Protein AF-A0A8H6DSI8-F1 (afdb_monomer)

Secondary structure (DSSP, 8-state):
--STTSTTS-----------GGG---SSBPTTSB--TTGGGGGBTTS-EEESBTT-S-EEE--TTPPPBP-S-----

Solvent-accessible surface area (backbone atoms only — not comparable to full-atom values): 5044 Å² total; per-residue (Å²): 142,89,74,81,83,72,79,75,78,85,82,79,81,88,77,74,78,71,71,68,72,87,71,60,68,74,85,38,40,54,71,74,36,78,37,53,83,90,67,13,25,78,39,15,71,57,52,27,47,44,23,69,42,58,91,53,87,68,24,17,14,35,61,71,89,69,73,51,43,71,73,92,80,74,80,75,129

pLDDT: mean 74.02, std 16.79, range [46.59, 94.12]

Structure (mmCIF, N/CA/C/O backbone):
data_AF-A0A8H6DSI8-F1
#
_entry.id   AF-A0A8H6DSI8-F1
#
loop_
_atom_site.group_PDB
_atom_site.id
_atom_site.type_symbol
_atom_site.label_atom_id
_atom_site.label_alt_id
_atom_site.label_comp_id
_atom_site.label_asym_id
_atom_site.label_entity_id
_atom_site.label_seq_id
_atom_site.pdbx_PDB_ins_code
_atom_site.Cartn_x
_atom_site.Cartn_y
_atom_site.Cartn_z
_atom_site.occupancy
_atom_site.B_iso_or_equiv
_atom_site.auth_seq_id
_atom_site.auth_comp_id
_atom_site.auth_asym_id
_atom_site.auth_atom_id
_atom_site.pdbx_PDB_model_num
ATOM 1 N N . MET A 1 1 ? -40.212 25.576 57.534 1.00 51.78 1 MET A N 1
ATOM 2 C CA . MET A 1 1 ? -39.619 24.501 56.704 1.00 51.78 1 MET A CA 1
ATOM 3 C C . MET A 1 1 ? -40.451 24.322 55.429 1.00 51.78 1 MET A C 1
ATOM 5 O O . MET A 1 1 ? -41.332 23.474 55.422 1.00 51.78 1 MET A O 1
ATOM 9 N N . LYS A 1 2 ? -40.297 25.168 54.392 1.00 54.78 2 LYS A N 1
ATOM 10 C CA . LYS A 1 2 ? -41.073 24.985 53.138 1.00 54.78 2 LYS A CA 1
ATOM 11 C C . LYS A 1 2 ? -40.597 25.782 51.910 1.00 54.78 2 LYS A C 1
ATOM 13 O O . LYS A 1 2 ? -41.402 26.087 51.047 1.00 54.78 2 LYS A O 1
ATOM 18 N N . LEU A 1 3 ? -39.313 26.137 51.832 1.00 50.53 3 LEU A N 1
ATOM 19 C CA . LEU A 1 3 ? -38.759 26.875 50.678 1.00 50.53 3 LEU A CA 1
ATOM 20 C C . LEU A 1 3 ? -37.473 26.259 50.105 1.00 50.53 3 LEU A C 1
ATOM 22 O O . LEU A 1 3 ? -37.082 26.588 48.995 1.00 50.53 3 LEU A O 1
ATOM 26 N N . VAL A 1 4 ? -36.839 25.321 50.817 1.00 54.75 4 VAL A N 1
ATOM 27 C CA . VAL A 1 4 ? -35.528 24.768 50.421 1.00 54.75 4 VAL A CA 1
ATOM 28 C C . VAL A 1 4 ? -35.653 23.591 49.439 1.00 54.75 4 VAL A C 1
ATOM 30 O O . VAL A 1 4 ? -34.679 23.199 48.813 1.00 54.75 4 VAL A O 1
ATOM 33 N N . ALA A 1 5 ? -36.855 23.037 49.251 1.00 53.75 5 ALA A N 1
ATOM 34 C CA . ALA A 1 5 ? -37.044 21.825 48.448 1.00 53.75 5 ALA A CA 1
ATOM 35 C C . ALA A 1 5 ? -37.200 22.074 46.932 1.00 53.75 5 ALA A C 1
ATOM 37 O O . ALA A 1 5 ? -37.217 21.116 46.169 1.00 53.75 5 ALA A O 1
ATOM 38 N N . VAL A 1 6 ? -37.331 23.329 46.482 1.00 53.84 6 VAL A N 1
ATOM 39 C CA . VAL A 1 6 ? -37.696 23.640 45.081 1.00 53.84 6 VAL A CA 1
ATOM 40 C C . VAL A 1 6 ? -36.474 23.905 44.189 1.00 53.84 6 VAL A C 1
ATOM 42 O O . VAL A 1 6 ? -36.582 23.869 42.970 1.00 53.84 6 VAL A O 1
ATOM 45 N N . LEU A 1 7 ? -35.284 24.113 44.760 1.00 49.62 7 LEU A N 1
ATOM 46 C CA . LEU A 1 7 ? -34.102 24.528 43.992 1.00 49.62 7 LEU A CA 1
ATOM 47 C C . LEU A 1 7 ? -33.216 23.370 43.489 1.00 49.62 7 LEU A C 1
ATOM 49 O O . LEU A 1 7 ? -32.111 23.615 43.016 1.00 49.62 7 LEU A O 1
ATOM 53 N N . ALA A 1 8 ? -33.663 22.116 43.600 1.00 53.62 8 ALA A N 1
ATOM 54 C CA . ALA A 1 8 ? -32.870 20.943 43.207 1.00 53.62 8 ALA A CA 1
ATOM 55 C C . ALA A 1 8 ? -33.232 20.370 41.822 1.00 53.62 8 ALA A C 1
ATOM 57 O O . ALA A 1 8 ? -32.583 19.439 41.358 1.00 53.62 8 ALA A O 1
ATOM 58 N N . THR A 1 9 ? -34.249 20.904 41.140 1.00 55.69 9 THR A N 1
ATOM 59 C CA . THR A 1 9 ? -34.773 20.326 39.887 1.00 55.69 9 THR A CA 1
ATOM 60 C C . THR A 1 9 ? -34.201 20.936 38.604 1.00 55.69 9 THR A C 1
ATOM 62 O O . THR A 1 9 ? -34.644 20.573 37.521 1.00 55.69 9 THR A O 1
ATOM 65 N N . ILE A 1 10 ? -33.214 21.836 38.682 1.00 56.62 10 ILE A N 1
ATOM 66 C CA . ILE A 1 10 ? -32.645 22.525 37.506 1.00 56.62 10 ILE A CA 1
ATOM 67 C C . ILE A 1 10 ? -31.198 22.072 37.257 1.00 56.62 10 ILE A C 1
ATOM 69 O O . ILE A 1 10 ? -30.281 22.876 37.157 1.00 56.62 10 ILE A O 1
ATOM 73 N N . LEU A 1 11 ? -30.961 20.762 37.195 1.00 53.56 11 LEU A N 1
ATOM 74 C CA . LEU A 1 11 ? -29.683 20.200 36.733 1.00 53.56 11 LEU A CA 1
ATOM 75 C C . LEU A 1 11 ? -29.933 19.054 35.755 1.00 53.56 11 LEU A C 1
ATOM 77 O O . LEU A 1 11 ? -29.541 17.910 35.957 1.00 53.56 11 LEU A O 1
ATOM 81 N N . SER A 1 12 ? -30.647 19.341 34.678 1.00 57.22 12 SER A N 1
ATOM 82 C CA . SER A 1 12 ? -30.804 18.404 33.569 1.00 57.22 12 SER A CA 1
ATOM 83 C C . SER A 1 12 ? -31.147 19.233 32.345 1.00 57.22 12 SER A C 1
ATOM 85 O O . SER A 1 12 ? -32.242 19.770 32.292 1.00 57.22 12 SER A O 1
ATOM 87 N N . VAL A 1 13 ? -30.184 19.501 31.462 1.00 57.75 13 VAL A N 1
ATOM 88 C CA . VAL A 1 13 ? -29.959 18.762 30.207 1.00 57.75 13 VAL A CA 1
ATOM 89 C C . VAL A 1 13 ? -28.697 19.362 29.565 1.00 57.75 13 VAL A C 1
ATOM 91 O O . VAL A 1 13 ? -28.761 20.316 28.799 1.00 57.75 13 VAL A O 1
ATOM 94 N N . ALA A 1 14 ? -27.518 18.826 29.880 1.00 58.38 14 ALA A N 1
ATOM 95 C CA . ALA A 1 14 ? -26.398 18.947 28.953 1.00 58.38 14 ALA A CA 1
ATOM 96 C C . ALA A 1 14 ? -26.561 17.786 27.974 1.00 58.38 14 ALA A C 1
ATOM 98 O O . ALA A 1 14 ? -26.019 16.703 28.179 1.00 58.38 14 ALA A O 1
ATOM 99 N N . SER A 1 15 ? -27.405 17.969 26.961 1.00 54.09 15 SER A N 1
ATOM 100 C CA . SER A 1 15 ? -27.456 17.063 25.821 1.00 54.09 15 SER A CA 1
ATOM 101 C C .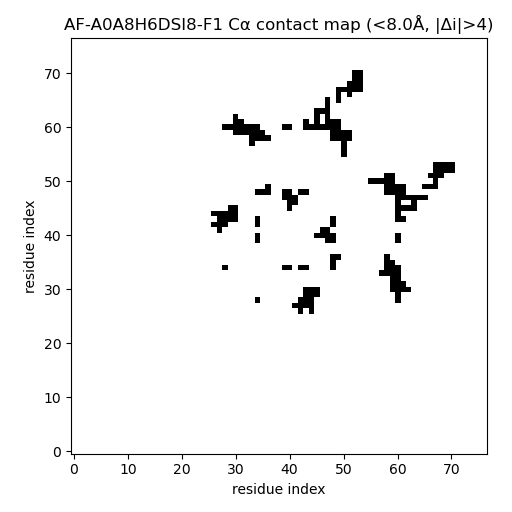 SER A 1 15 ? -26.123 17.188 25.095 1.00 54.09 15 SER A C 1
ATOM 103 O O . SER A 1 15 ? -25.958 18.019 24.202 1.00 54.09 15 SER A O 1
ATOM 105 N N . ALA A 1 16 ? -25.152 16.386 25.531 1.00 56.53 16 ALA A N 1
ATOM 106 C CA . ALA A 1 16 ? -24.007 16.041 24.722 1.00 56.53 16 ALA A CA 1
ATOM 107 C C . ALA A 1 16 ? -24.586 15.402 23.462 1.00 56.53 16 ALA A C 1
ATOM 109 O O . ALA A 1 16 ? -25.050 14.262 23.480 1.00 56.53 16 ALA A O 1
ATOM 110 N N . VAL A 1 17 ? -24.631 16.181 22.384 1.00 56.38 17 VAL A N 1
ATOM 111 C CA . VAL A 1 17 ? -24.760 15.645 21.038 1.00 56.38 17 VAL A CA 1
ATOM 112 C C . VAL A 1 17 ? -23.502 14.811 20.853 1.00 56.38 17 VAL A C 1
ATOM 114 O O . VAL A 1 17 ? -22.455 15.316 20.455 1.00 56.38 17 VAL A O 1
ATOM 117 N N . ALA A 1 18 ? -23.576 13.546 21.262 1.00 55.75 18 ALA A N 1
ATOM 118 C CA . ALA A 1 18 ? -22.630 12.535 20.859 1.00 55.75 18 ALA A CA 1
ATOM 119 C C . ALA A 1 18 ? -22.823 12.435 19.352 1.00 55.75 18 ALA A C 1
ATOM 121 O O . ALA A 1 18 ? -23.737 11.769 18.868 1.00 55.75 18 ALA A O 1
ATOM 122 N N . ILE A 1 19 ? -22.031 13.218 18.620 1.00 58.06 19 ILE A N 1
ATOM 123 C CA . ILE A 1 19 ? -21.866 13.044 17.188 1.00 58.06 19 ILE A CA 1
ATOM 124 C C . ILE A 1 19 ? -21.589 11.549 17.033 1.00 58.06 19 ILE A C 1
ATOM 126 O O . ILE A 1 19 ? -20.660 11.055 17.683 1.00 58.06 19 ILE A O 1
ATOM 130 N N . PRO A 1 20 ? -22.433 10.805 16.300 1.00 51.22 20 PRO A N 1
ATOM 131 C CA . PRO A 1 20 ? -22.244 9.379 16.169 1.00 51.22 20 PRO A CA 1
ATOM 132 C C . PRO A 1 20 ? -20.819 9.150 15.679 1.00 51.22 20 PRO A C 1
ATOM 134 O O . PRO A 1 20 ? -20.360 9.788 14.730 1.00 51.22 20 PRO A O 1
ATOM 137 N N . VAL A 1 21 ? -20.135 8.221 16.337 1.00 53.81 21 VAL A N 1
ATOM 138 C CA . VAL A 1 21 ? -18.824 7.669 15.971 1.00 53.81 21 VAL A CA 1
ATOM 139 C C . VAL A 1 21 ? -18.825 7.034 14.567 1.00 53.81 21 VAL A C 1
ATOM 141 O O . VAL A 1 21 ? -17.910 6.334 14.191 1.00 53.81 21 VAL A O 1
ATOM 144 N N . GLU A 1 22 ? -19.819 7.294 13.729 1.00 50.59 22 GLU A N 1
ATOM 145 C CA . GLU A 1 22 ? -19.886 6.875 12.329 1.00 50.59 22 GLU A CA 1
ATOM 146 C C . GLU A 1 22 ? -19.003 7.758 11.416 1.00 50.59 22 GLU A C 1
ATOM 148 O O . GLU A 1 22 ? -18.991 7.601 10.199 1.00 50.59 22 GLU A O 1
ATOM 153 N N . LEU A 1 23 ? -18.235 8.687 11.999 1.00 51.50 23 LEU A N 1
ATOM 154 C CA . LEU A 1 23 ? -17.029 9.279 11.407 1.00 51.50 23 LEU A CA 1
ATOM 155 C C . LEU A 1 23 ? -15.756 8.719 12.061 1.00 51.50 23 LEU A C 1
ATOM 157 O O . LEU A 1 23 ? -14.730 9.396 12.075 1.00 51.50 23 LEU A O 1
ATOM 161 N N . GLN A 1 24 ? -15.816 7.502 12.622 1.00 51.97 24 GLN A N 1
ATOM 162 C CA . GLN A 1 24 ? -14.639 6.734 13.016 1.00 51.97 24 GLN A CA 1
ATOM 163 C C . GLN A 1 24 ? -13.658 6.797 11.857 1.00 51.97 24 GLN A C 1
ATOM 165 O O . GLN A 1 24 ? -13.950 6.332 10.752 1.00 51.97 24 GLN A O 1
ATOM 170 N N . GLU A 1 25 ? -12.556 7.498 12.120 1.00 56.34 25 GLU A N 1
ATOM 171 C CA . GLU A 1 25 ? -11.468 7.757 11.198 1.00 56.34 25 GLU A CA 1
ATOM 172 C C . GLU A 1 25 ? -11.284 6.535 10.319 1.00 56.34 25 GLU A C 1
ATOM 174 O O . GLU A 1 25 ? -11.185 5.416 10.828 1.00 56.34 25 GLU A O 1
ATOM 179 N N . ARG A 1 26 ? -11.278 6.724 8.999 1.00 58.66 26 ARG A N 1
ATOM 180 C CA . ARG A 1 26 ? -10.868 5.657 8.097 1.00 58.66 26 ARG A CA 1
ATOM 181 C C . ARG A 1 26 ? -9.496 5.204 8.585 1.00 58.66 26 ARG A C 1
ATOM 183 O O . ARG A 1 26 ? -8.502 5.874 8.332 1.00 58.66 26 ARG A O 1
ATOM 190 N N . GLN A 1 27 ? -9.448 4.078 9.298 1.00 75.06 27 GLN A N 1
ATOM 191 C CA . GLN A 1 27 ? -8.226 3.536 9.903 1.00 75.06 27 GLN A CA 1
ATOM 192 C C . GLN A 1 27 ? -7.230 3.071 8.830 1.00 75.06 27 GLN A C 1
ATOM 194 O O . GLN A 1 27 ? -6.195 2.485 9.133 1.00 75.06 27 GLN A O 1
ATOM 199 N N . CYS A 1 28 ? -7.575 3.291 7.561 1.00 86.25 28 CYS A N 1
ATOM 200 C CA . CYS A 1 28 ? -6.853 2.872 6.396 1.00 86.25 28 CYS A CA 1
ATOM 201 C C . CYS A 1 28 ? -7.127 3.806 5.202 1.00 86.25 28 CYS A C 1
ATOM 203 O O . CYS A 1 28 ? -8.168 4.458 5.085 1.00 86.25 28 CYS A O 1
ATOM 205 N N . LEU A 1 29 ? -6.166 3.841 4.290 1.00 90.94 29 LEU A N 1
ATOM 206 C CA . LEU A 1 29 ? -6.127 4.592 3.051 1.00 90.94 29 LEU A CA 1
ATOM 207 C C . LEU A 1 29 ? -6.850 3.824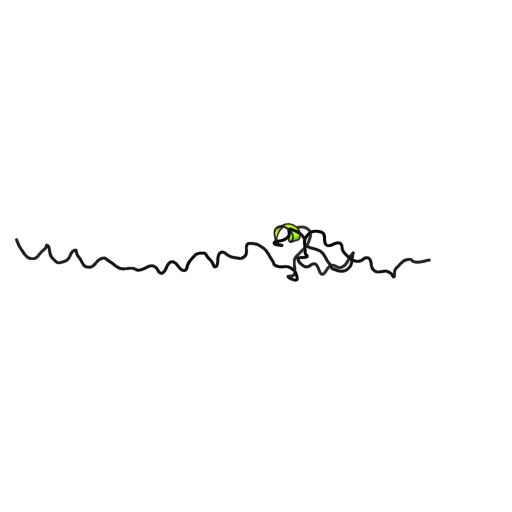 1.938 1.00 90.94 29 LEU A C 1
ATOM 209 O O . LEU A 1 29 ? -6.691 2.609 1.772 1.00 90.94 29 LEU A O 1
ATOM 213 N N . ASN A 1 30 ? -7.617 4.553 1.135 1.00 91.75 30 ASN A N 1
ATOM 214 C CA . ASN A 1 30 ? -8.320 3.993 -0.014 1.00 91.75 30 ASN A CA 1
ATOM 215 C C . ASN A 1 30 ? -7.408 3.750 -1.209 1.00 91.75 30 ASN A C 1
ATOM 217 O O . ASN A 1 30 ? -6.355 4.365 -1.333 1.00 91.75 30 ASN A O 1
ATOM 221 N N . ASN A 1 31 ? -7.868 2.910 -2.138 1.00 91.19 31 ASN A N 1
ATOM 222 C CA . ASN A 1 31 ? -7.193 2.709 -3.417 1.00 91.19 31 ASN A CA 1
ATOM 223 C C . ASN A 1 31 ? -6.940 4.048 -4.131 1.00 91.19 31 ASN A C 1
ATOM 225 O O . ASN A 1 31 ? -7.819 4.909 -4.167 1.00 91.19 31 ASN A O 1
ATOM 229 N N . GLY A 1 32 ? -5.744 4.206 -4.695 1.00 90.75 32 GLY A N 1
ATOM 230 C CA . GLY A 1 32 ? -5.272 5.427 -5.349 1.00 90.75 32 GLY A CA 1
ATOM 231 C C . GLY A 1 32 ? -4.626 6.452 -4.412 1.00 90.75 32 GLY A C 1
ATOM 232 O O . GLY A 1 32 ? -4.004 7.391 -4.898 1.00 90.75 32 GLY A O 1
ATOM 233 N N . ILE A 1 33 ? -4.717 6.279 -3.089 1.00 92.94 33 ILE A N 1
ATOM 234 C CA . ILE A 1 33 ? -4.058 7.170 -2.126 1.00 92.94 33 ILE A CA 1
ATOM 235 C C . ILE A 1 33 ? -2.587 6.783 -1.972 1.00 92.94 33 ILE A C 1
ATOM 237 O O . ILE A 1 33 ? -2.256 5.600 -1.912 1.00 92.94 33 ILE A O 1
ATOM 241 N N . ALA A 1 34 ? -1.704 7.781 -1.915 1.00 92.69 34 ALA A N 1
ATOM 242 C CA . ALA A 1 34 ? -0.275 7.574 -1.719 1.00 92.69 34 ALA A CA 1
ATOM 243 C C . ALA A 1 34 ? 0.012 6.846 -0.398 1.00 92.69 34 ALA A C 1
ATOM 245 O O . ALA A 1 34 ? -0.582 7.138 0.637 1.00 92.69 34 ALA A O 1
ATOM 246 N N . CYS A 1 35 ? 0.945 5.906 -0.446 1.00 91.62 35 CYS A N 1
ATOM 247 C CA . CYS A 1 35 ? 1.407 5.127 0.697 1.00 91.62 35 CYS A CA 1
ATOM 248 C C . CYS A 1 35 ? 2.923 4.944 0.579 1.00 91.62 35 CYS A C 1
ATOM 250 O O . CYS A 1 35 ? 3.463 5.103 -0.511 1.00 91.62 35 CYS A O 1
ATOM 252 N N . THR A 1 36 ? 3.618 4.603 1.667 1.00 88.62 36 THR A N 1
ATOM 253 C CA . THR A 1 36 ? 5.093 4.523 1.681 1.00 88.62 36 THR A CA 1
ATOM 254 C C . THR A 1 36 ? 5.561 3.130 2.084 1.00 88.62 36 THR A C 1
ATOM 256 O O . THR A 1 36 ? 5.330 2.70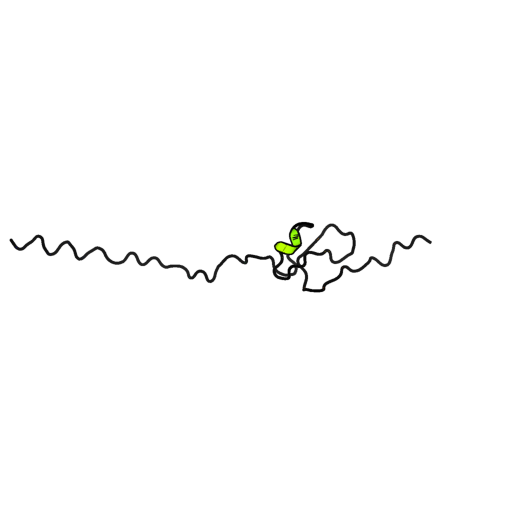5 3.214 1.00 88.62 36 THR A O 1
ATOM 259 N N . LEU A 1 37 ? 6.241 2.405 1.193 1.00 83.75 37 LEU A N 1
ATOM 260 C CA . LEU A 1 37 ? 6.881 1.126 1.532 1.00 83.75 37 LEU A CA 1
ATOM 261 C C . LEU A 1 37 ? 8.115 1.326 2.440 1.00 83.75 37 LEU A C 1
ATOM 263 O O . LEU A 1 37 ? 8.773 2.361 2.345 1.00 83.75 37 LEU A O 1
ATOM 267 N N . PRO A 1 38 ? 8.462 0.349 3.306 1.00 73.06 38 PRO A N 1
ATOM 268 C CA . PRO A 1 38 ? 7.827 -0.967 3.475 1.00 73.06 38 PRO A CA 1
ATOM 269 C C . PRO A 1 38 ? 6.599 -0.986 4.410 1.00 73.06 38 PRO A C 1
ATOM 271 O O . PRO A 1 38 ? 5.889 -1.985 4.450 1.00 73.06 38 PRO A O 1
ATOM 274 N N . GLY A 1 39 ? 6.308 0.099 5.141 1.00 78.38 39 GLY A N 1
ATOM 275 C CA . GLY A 1 39 ? 5.196 0.162 6.110 1.00 78.38 39 GLY A CA 1
ATOM 276 C C . GLY A 1 39 ? 3.802 0.406 5.506 1.00 78.38 39 GLY A C 1
ATOM 277 O O . GLY A 1 39 ? 2.791 0.277 6.191 1.00 78.38 39 GLY A O 1
ATOM 278 N N . GLY A 1 40 ? 3.739 0.741 4.217 1.00 79.69 40 GLY A N 1
ATOM 279 C CA . GLY A 1 40 ? 2.543 1.186 3.499 1.00 79.69 40 GLY A CA 1
ATOM 280 C C . GLY A 1 40 ? 1.421 0.160 3.420 1.00 79.69 40 GLY A C 1
ATOM 281 O O . GLY A 1 40 ? 0.256 0.535 3.327 1.00 79.69 40 GLY A O 1
ATOM 282 N N . ASN A 1 41 ? 1.744 -1.132 3.484 1.00 80.94 41 ASN A N 1
ATOM 283 C CA . ASN A 1 41 ? 0.745 -2.188 3.352 1.00 80.94 41 ASN A CA 1
ATOM 284 C C . ASN A 1 41 ? -0.281 -2.140 4.488 1.00 80.94 41 ASN A C 1
ATOM 286 O O . ASN A 1 41 ? -1.468 -2.269 4.220 1.00 80.94 41 ASN A O 1
ATOM 290 N N . GLY A 1 42 ? 0.151 -1.879 5.726 1.00 82.69 42 GLY A N 1
ATOM 291 C CA . GLY A 1 42 ? -0.753 -1.747 6.875 1.00 82.69 42 GLY A CA 1
ATOM 292 C C . GLY A 1 42 ? -1.590 -0.467 6.863 1.00 82.69 42 GLY A C 1
ATOM 293 O O . GLY A 1 42 ? -2.589 -0.386 7.567 1.00 82.69 42 GLY A O 1
ATOM 294 N N . LEU A 1 43 ? -1.202 0.517 6.048 1.00 88.25 43 LEU A N 1
ATOM 295 C CA . LEU A 1 43 ? -1.938 1.766 5.892 1.00 88.25 43 LEU A CA 1
ATOM 296 C C . LEU A 1 43 ? -3.095 1.620 4.904 1.00 88.25 43 LEU A C 1
ATOM 298 O O . LEU A 1 43 ? -4.076 2.327 5.048 1.00 88.25 43 LEU A O 1
ATOM 302 N N . CYS A 1 44 ? -3.025 0.738 3.907 1.00 91.12 44 CYS A N 1
ATOM 303 C CA . CYS A 1 44 ? -4.074 0.595 2.893 1.00 91.12 44 CYS A CA 1
ATOM 304 C C . CYS A 1 44 ? -5.208 -0.324 3.360 1.00 91.12 44 CYS A C 1
ATOM 306 O O . CYS A 1 44 ? -4.951 -1.399 3.892 1.00 91.12 44 CYS A O 1
ATOM 308 N N . CYS A 1 45 ? -6.468 0.012 3.062 1.00 91.19 45 CYS A N 1
ATOM 309 C CA . CYS A 1 45 ? -7.619 -0.815 3.468 1.00 91.19 45 CYS A CA 1
ATOM 310 C C . CYS A 1 45 ? -7.592 -2.230 2.869 1.00 91.19 45 CYS A C 1
ATOM 312 O O . CYS A 1 45 ? -8.174 -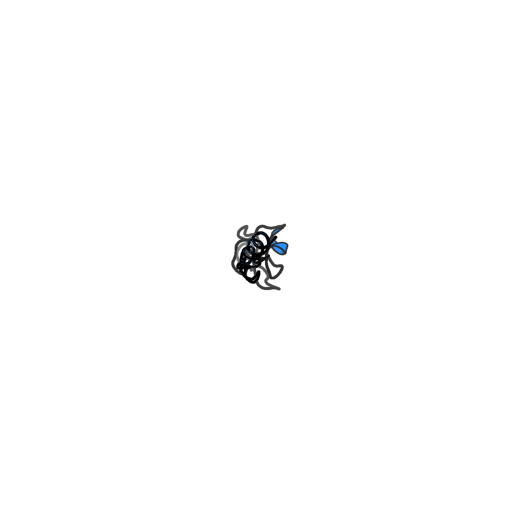3.173 3.399 1.00 91.19 45 CYS A O 1
ATOM 314 N N . THR A 1 46 ? -6.911 -2.382 1.738 1.00 91.00 46 THR A N 1
ATOM 315 C CA . THR A 1 46 ? -6.698 -3.655 1.049 1.00 91.00 46 THR A CA 1
ATOM 316 C C . THR A 1 46 ? -5.506 -4.438 1.590 1.00 91.00 46 THR A C 1
ATOM 318 O O . THR A 1 46 ? -5.393 -5.626 1.294 1.00 91.00 46 THR A O 1
ATOM 321 N N . GLY A 1 47 ? -4.621 -3.808 2.365 1.00 89.88 47 GLY A N 1
ATOM 322 C CA . GLY A 1 47 ? -3.333 -4.380 2.743 1.00 89.88 47 GLY A CA 1
ATOM 323 C C . GLY A 1 47 ? -2.257 -4.267 1.654 1.00 89.88 47 GLY A C 1
ATOM 324 O O . GLY A 1 47 ? -1.197 -4.876 1.781 1.00 89.88 47 GLY A O 1
ATOM 325 N N . SER A 1 48 ? -2.527 -3.561 0.550 1.00 91.19 48 SER A N 1
ATOM 326 C CA . SER A 1 48 ? -1.675 -3.564 -0.645 1.00 91.19 48 SER A CA 1
ATOM 327 C C . SER A 1 48 ? -1.222 -2.152 -1.008 1.00 91.19 48 SER A C 1
ATOM 329 O O . SER A 1 48 ? -2.004 -1.370 -1.543 1.00 91.19 48 SER A O 1
ATOM 331 N N . CYS A 1 49 ? 0.052 -1.845 -0.750 1.00 91.69 49 CYS A N 1
ATOM 332 C CA . CYS A 1 49 ? 0.714 -0.611 -1.168 1.00 91.69 49 CYS A CA 1
ATOM 333 C C . CYS A 1 49 ? 1.738 -0.928 -2.263 1.00 91.69 49 CYS A C 1
ATOM 335 O O . CYS A 1 49 ? 2.753 -1.567 -1.999 1.00 91.69 49 CYS A O 1
ATOM 337 N N . HIS A 1 50 ? 1.475 -0.504 -3.499 1.00 91.50 50 HIS A N 1
ATOM 338 C CA . HIS A 1 50 ? 2.336 -0.807 -4.643 1.00 91.50 50 HIS A CA 1
ATOM 339 C C . HIS A 1 50 ? 2.418 0.364 -5.622 1.00 91.50 50 HIS A C 1
ATOM 341 O O . HIS A 1 50 ? 1.503 1.178 -5.742 1.00 91.50 50 HIS A O 1
ATOM 347 N N . ALA A 1 51 ? 3.530 0.436 -6.349 1.00 89.81 51 ALA A N 1
ATOM 348 C CA . ALA A 1 51 ? 3.640 1.286 -7.523 1.00 89.81 51 ALA A CA 1
ATOM 349 C C . ALA A 1 51 ? 3.006 0.577 -8.726 1.00 89.81 51 ALA A C 1
ATOM 351 O O . ALA A 1 51 ? 3.063 -0.650 -8.838 1.00 89.81 51 ALA A O 1
ATOM 352 N N . VAL A 1 52 ? 2.417 1.351 -9.642 1.00 85.94 52 VAL A N 1
ATOM 353 C CA . VAL A 1 52 ? 1.833 0.810 -10.883 1.00 85.94 52 VAL A CA 1
ATOM 354 C C . VAL A 1 52 ? 2.910 0.165 -11.754 1.00 85.94 52 VAL A C 1
ATOM 356 O O . VAL A 1 52 ? 2.669 -0.863 -12.377 1.00 85.94 52 VAL A O 1
ATOM 359 N N . LEU A 1 53 ? 4.107 0.747 -11.777 1.00 88.44 53 LEU A N 1
ATOM 360 C CA . LEU A 1 53 ? 5.262 0.255 -12.518 1.00 88.44 53 LEU A CA 1
ATOM 361 C C . LEU A 1 53 ? 6.287 -0.342 -11.544 1.00 88.44 53 LEU A C 1
ATOM 363 O O . LEU A 1 53 ? 6.545 0.212 -10.476 1.00 88.44 53 LEU A O 1
ATOM 367 N N . CYS A 1 54 ? 6.862 -1.493 -11.889 1.00 87.25 54 CYS A N 1
ATOM 368 C CA . CYS A 1 54 ? 7.831 -2.152 -11.014 1.00 87.25 54 CYS A CA 1
ATOM 369 C C . CYS A 1 54 ? 9.124 -1.333 -10.902 1.00 87.25 54 CYS A C 1
ATOM 371 O O . CYS A 1 54 ? 9.717 -0.975 -11.919 1.00 87.25 54 CYS A O 1
ATOM 373 N N . GLY A 1 55 ? 9.579 -1.095 -9.669 1.00 82.94 55 GLY A N 1
ATOM 374 C CA . GLY A 1 55 ? 10.788 -0.316 -9.376 1.00 82.94 55 GLY A CA 1
ATOM 375 C C . GLY A 1 55 ? 10.558 1.192 -9.255 1.00 82.94 55 GLY A C 1
ATOM 376 O O . GLY A 1 55 ? 11.499 1.919 -8.953 1.00 82.94 55 GLY A O 1
ATOM 377 N N . ASP A 1 56 ? 9.328 1.667 -9.456 1.00 86.19 56 ASP A N 1
ATOM 378 C CA . ASP A 1 56 ? 8.977 3.058 -9.198 1.00 86.19 56 ASP A CA 1
ATOM 379 C C . ASP A 1 56 ? 8.785 3.315 -7.692 1.00 86.19 56 ASP A C 1
ATOM 381 O O . ASP A 1 56 ? 8.226 2.496 -6.962 1.00 86.19 56 ASP A O 1
ATOM 385 N N . SER A 1 57 ? 9.218 4.491 -7.234 1.00 86.00 57 SER A N 1
ATOM 386 C CA . SER A 1 57 ? 9.081 4.930 -5.835 1.00 86.00 57 SER A CA 1
ATOM 387 C C . SER A 1 57 ? 7.702 5.521 -5.519 1.00 86.00 57 SER A C 1
ATOM 389 O O . SER A 1 57 ? 7.401 5.802 -4.362 1.00 86.00 57 SER A O 1
ATOM 391 N N . ASN A 1 58 ? 6.873 5.754 -6.542 1.00 89.38 58 ASN A N 1
ATOM 392 C CA . ASN A 1 58 ? 5.541 6.330 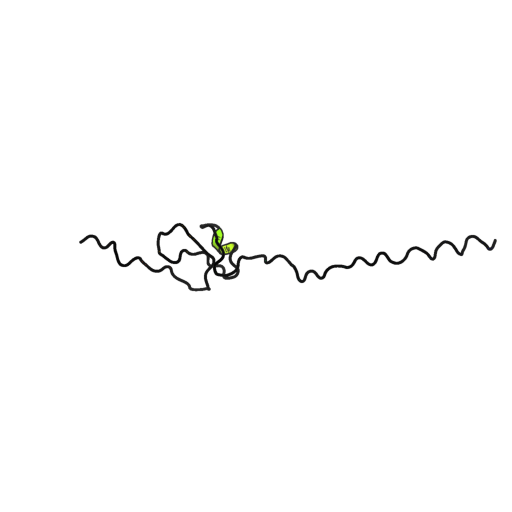-6.389 1.00 89.38 58 ASN A CA 1
ATOM 393 C C . ASN A 1 58 ? 4.517 5.227 -6.093 1.00 89.38 58 ASN A C 1
ATOM 395 O O . ASN A 1 58 ? 3.893 4.664 -6.998 1.00 89.38 58 ASN A O 1
ATOM 399 N N . THR A 1 59 ? 4.397 4.884 -4.816 1.00 91.88 59 THR A N 1
ATOM 400 C CA . THR A 1 59 ? 3.515 3.827 -4.330 1.00 91.88 59 THR A CA 1
ATOM 401 C C . THR A 1 59 ? 2.162 4.380 -3.899 1.00 91.88 59 THR A C 1
ATOM 403 O O . THR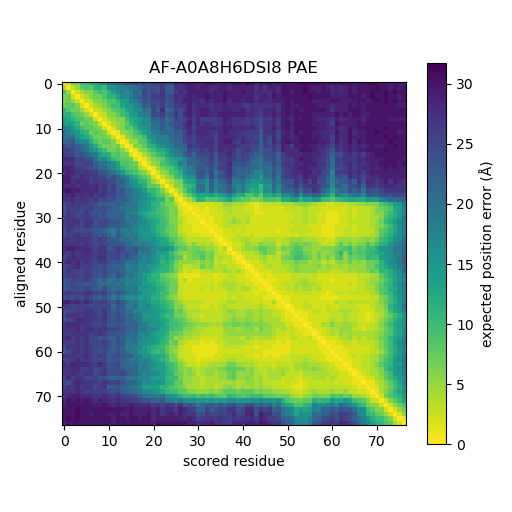 A 1 59 ? 2.053 5.424 -3.257 1.00 91.88 59 THR A O 1
ATOM 406 N N . THR A 1 60 ? 1.104 3.656 -4.247 1.00 94.12 60 THR A N 1
ATOM 407 C CA . THR A 1 60 ? -0.276 3.981 -3.874 1.00 94.12 60 THR A CA 1
ATOM 408 C C . THR A 1 6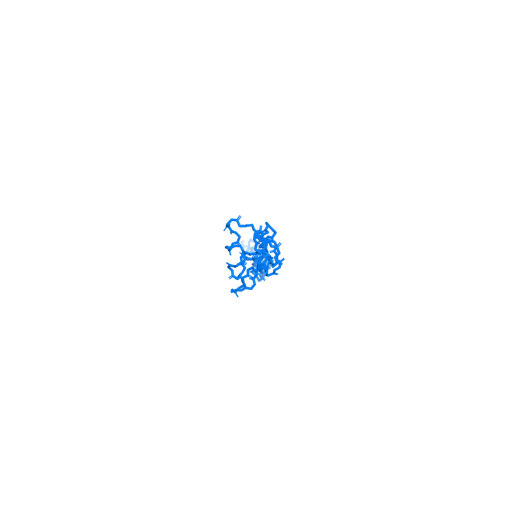0 ? -0.983 2.730 -3.377 1.00 94.12 60 THR A C 1
ATOM 410 O O . THR A 1 60 ? -0.567 1.603 -3.654 1.00 94.12 60 THR A O 1
ATOM 413 N N . CYS A 1 61 ? -2.058 2.911 -2.622 1.00 93.56 61 CYS A N 1
ATOM 414 C CA . CYS A 1 61 ? -2.914 1.809 -2.240 1.00 93.56 61 CYS A CA 1
ATOM 415 C C . CYS A 1 61 ? -3.581 1.228 -3.480 1.00 93.56 61 CYS A C 1
ATOM 417 O O . CYS A 1 61 ? -4.142 1.952 -4.304 1.00 93.56 61 CYS A O 1
ATOM 419 N N . GLN A 1 62 ? -3.514 -0.085 -3.613 1.00 92.38 62 GLN A N 1
ATOM 420 C CA . GLN A 1 62 ? -4.019 -0.812 -4.763 1.00 92.38 62 GLN A CA 1
ATOM 421 C C . GLN A 1 62 ? -5.062 -1.841 -4.323 1.00 92.38 62 GLN A C 1
ATOM 423 O O . GLN A 1 62 ? -5.056 -2.271 -3.165 1.00 92.38 62 GLN A O 1
ATOM 428 N N . PRO A 1 63 ? -5.950 -2.276 -5.231 1.00 91.19 63 PRO A N 1
ATOM 429 C CA . PRO A 1 63 ? -6.784 -3.448 -5.006 1.00 91.19 63 PRO A CA 1
ATOM 430 C C . PRO A 1 63 ? -5.965 -4.663 -4.537 1.00 91.19 63 PRO A C 1
ATOM 432 O O . PRO A 1 63 ? -4.781 -4.802 -4.850 1.00 91.19 63 PRO A O 1
ATOM 435 N N . LYS A 1 64 ? -6.603 -5.572 -3.791 1.00 88.19 64 LYS A N 1
ATOM 436 C CA . LYS A 1 64 ? -5.961 -6.837 -3.409 1.00 88.19 64 LYS A CA 1
ATOM 437 C C .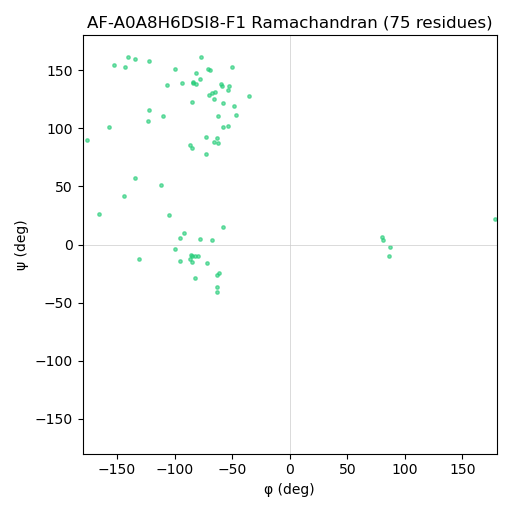 LYS A 1 64 ? -5.553 -7.618 -4.659 1.00 88.19 64 LYS A C 1
ATOM 439 O O . LYS A 1 64 ? -6.343 -7.746 -5.589 1.00 88.19 64 LYS A O 1
ATOM 444 N N . GLY A 1 65 ? -4.343 -8.173 -4.644 1.00 84.06 65 GLY A N 1
ATOM 445 C CA . GLY A 1 65 ? -3.814 -8.977 -5.750 1.00 84.06 65 GLY A CA 1
ATOM 446 C C . GLY A 1 65 ? -3.236 -8.165 -6.911 1.00 84.06 65 GLY A C 1
ATOM 447 O O . GLY A 1 65 ? -2.819 -8.758 -7.903 1.00 84.06 65 GLY A O 1
ATOM 448 N N . THR A 1 66 ? -3.173 -6.834 -6.806 1.00 86.12 66 THR A N 1
ATOM 449 C CA . THR A 1 66 ? -2.489 -6.015 -7.808 1.00 86.12 66 THR A CA 1
ATOM 450 C C . THR A 1 66 ? -0.991 -6.305 -7.810 1.00 86.12 66 THR A C 1
ATOM 452 O O . THR A 1 66 ? -0.317 -6.161 -6.791 1.00 86.12 66 THR A O 1
ATOM 455 N N . ALA A 1 67 ? -0.468 -6.658 -8.981 1.00 85.12 67 ALA A N 1
ATOM 456 C CA . ALA A 1 67 ? 0.960 -6.696 -9.259 1.00 85.12 67 ALA A CA 1
ATOM 457 C C . ALA A 1 67 ? 1.378 -5.430 -10.018 1.00 85.12 67 ALA A C 1
ATOM 459 O O . ALA A 1 67 ? 0.593 -4.855 -10.774 1.00 85.12 67 ALA A O 1
ATOM 460 N N . CYS A 1 68 ? 2.625 -5.006 -9.832 1.00 87.62 68 CYS A N 1
ATOM 461 C CA . CYS A 1 68 ? 3.192 -3.942 -10.648 1.00 87.62 68 CYS A CA 1
ATOM 462 C C . CYS A 1 68 ? 3.398 -4.420 -12.094 1.00 87.62 68 CYS A C 1
ATOM 464 O O . CYS A 1 68 ? 3.668 -5.593 -12.357 1.00 87.62 68 CYS A O 1
ATOM 466 N N . ILE A 1 69 ? 3.303 -3.493 -13.041 1.00 89.12 69 ILE A N 1
ATOM 467 C CA . ILE A 1 69 ? 3.584 -3.729 -14.453 1.00 89.12 69 ILE A CA 1
ATOM 468 C C . ILE A 1 69 ? 5.089 -3.565 -14.669 1.00 89.12 69 ILE A C 1
ATOM 470 O O . ILE A 1 69 ? 5.670 -2.512 -14.392 1.00 89.12 69 ILE A O 1
ATOM 474 N N . THR A 1 70 ? 5.749 -4.600 -15.183 1.00 87.75 70 THR A N 1
ATOM 475 C CA . THR A 1 70 ? 7.162 -4.505 -15.558 1.00 87.75 70 THR A CA 1
ATOM 476 C C . THR A 1 70 ? 7.300 -3.611 -16.787 1.00 87.75 70 THR A C 1
ATOM 478 O O . THR A 1 70 ? 6.623 -3.823 -17.796 1.00 87.75 70 THR A O 1
ATOM 481 N N . ARG A 1 71 ? 8.187 -2.608 -16.740 1.00 78.75 71 ARG A N 1
ATOM 482 C CA . ARG A 1 71 ? 8.476 -1.784 -17.919 1.00 78.75 71 ARG A CA 1
ATOM 483 C C . ARG A 1 71 ? 9.064 -2.679 -19.014 1.00 78.75 71 ARG A C 1
ATOM 485 O O . ARG A 1 71 ? 10.193 -3.153 -18.896 1.00 78.75 71 ARG A O 1
ATOM 492 N N . LYS A 1 72 ? 8.314 -2.903 -20.096 1.00 70.44 72 LYS A N 1
ATOM 493 C CA . LYS A 1 72 ? 8.803 -3.592 -21.297 1.00 70.44 72 LYS A CA 1
ATOM 494 C C . LYS A 1 72 ? 9.763 -2.653 -22.038 1.00 70.44 72 LYS A C 1
ATOM 496 O O . LYS A 1 72 ? 9.360 -1.978 -22.977 1.00 70.44 72 LYS A O 1
ATOM 501 N N . GLY A 1 73 ? 11.002 -2.530 -21.557 1.00 64.19 73 GLY A N 1
ATOM 502 C CA . GLY A 1 73 ? 11.931 -1.546 -22.124 1.00 64.19 73 GLY A CA 1
ATOM 503 C C . GLY A 1 73 ? 13.319 -1.415 -21.502 1.00 64.19 73 GLY A C 1
ATOM 504 O O . GLY A 1 73 ? 13.933 -0.371 -21.673 1.00 64.19 73 GLY A O 1
ATOM 505 N N . ASN A 1 74 ? 13.841 -2.418 -20.792 1.00 58.88 74 ASN A N 1
ATOM 506 C CA . ASN A 1 74 ? 15.280 -2.459 -20.488 1.00 58.88 74 ASN A CA 1
ATOM 507 C C . ASN A 1 74 ? 15.835 -3.891 -20.494 1.00 58.88 74 ASN A C 1
ATOM 509 O O . ASN A 1 74 ? 16.641 -4.281 -19.657 1.00 58.88 74 ASN A O 1
ATOM 513 N N . GLY A 1 75 ? 15.405 -4.684 -21.477 1.00 53.12 75 GLY A N 1
ATOM 514 C CA . GLY A 1 75 ? 16.268 -5.745 -21.979 1.00 53.12 75 GLY A CA 1
ATOM 515 C C . GLY A 1 75 ? 17.363 -5.073 -22.797 1.00 53.12 75 GLY A C 1
ATOM 516 O O . GLY A 1 75 ? 17.147 -4.777 -23.970 1.00 53.12 75 GLY A O 1
ATOM 517 N N . LYS A 1 76 ? 18.501 -4.759 -22.170 1.00 46.59 76 LYS A N 1
ATOM 518 C CA . LYS A 1 76 ? 19.745 -4.594 -22.927 1.00 46.59 76 LYS A CA 1
ATOM 519 C C . LYS A 1 76 ? 19.971 -5.924 -23.654 1.00 46.59 76 LYS A C 1
ATOM 521 O O . LYS A 1 76 ? 19.966 -6.965 -22.999 1.00 46.59 76 LYS A O 1
ATOM 526 N N . ALA A 1 77 ? 20.059 -5.859 -24.981 1.00 47.44 77 ALA A N 1
ATOM 527 C CA . ALA A 1 77 ? 2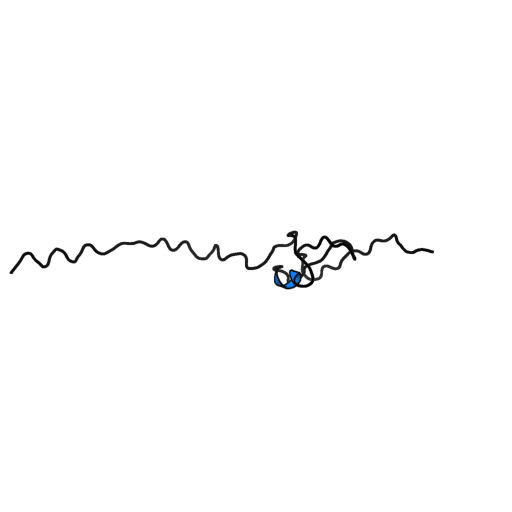0.628 -6.925 -25.799 1.00 47.44 77 ALA A CA 1
ATOM 528 C C . ALA A 1 77 ? 22.060 -7.243 -25.345 1.00 47.44 77 ALA A C 1
ATOM 530 O O . ALA A 1 77 ? 22.726 -6.307 -24.830 1.00 47.44 77 ALA A O 1
#

Radius of gyration: 27.59 Å; Cα contacts (8 Å, |Δi|>4): 102; chains: 1; bounding box: 62×36×82 Å

Nearest PDB structures (foldseek):
  4aoq-assembly3_F  TM=8.068E-01  e=2.293E-01  Spinacia oleracea
  4aor-assembly2_E  TM=7.563E-01  e=2.656E-01  Spinacia oleracea
  6ax2-assembly1_A  TM=5.856E-01  e=8.980E+00  Macrothele gigas

Foldseek 3Di:
DPDPPPPPPPDDDPPPPPVPCPPVDPQADEFPAWAFPPVRLSRHPQSDWQDQEPPDRGTTRHHHPDDHDYPPPPPDD

Organism: Cochliobolus sativus (NCBI:txid45130)

Mean predicted aligned error: 15.0 Å

Sequence (77 aa):
MKLVAVLATILSVASAVAIPVELQERQCLNNGIACTLPGGNGLCCTGSCHAVLCGDSNTTCQPKGTACITRKGNGKA